Protein AF-A0A378ZYL9-F1 (afdb_monomer_lite)

pLDDT: mean 80.91, std 17.64, range [39.38, 96.0]

Structure (mmCIF, N/CA/C/O backbone):
data_AF-A0A378ZYL9-F1
#
_entry.id   AF-A0A378ZYL9-F1
#
loop_
_atom_site.group_PDB
_atom_site.id
_atom_site.type_symbol
_atom_site.label_atom_id
_atom_site.label_alt_id
_atom_site.label_comp_id
_atom_site.label_asym_id
_atom_site.label_entity_id
_atom_site.label_seq_id
_atom_site.pdbx_PDB_ins_code
_atom_site.Cartn_x
_atom_site.Cartn_y
_atom_site.Cartn_z
_atom_site.occupancy
_atom_site.B_iso_or_equiv
_atom_site.auth_seq_id
_atom_site.auth_comp_id
_atom_site.auth_asym_id
_atom_site.auth_atom_id
_atom_site.pdbx_PDB_model_num
ATOM 1 N N . MET A 1 1 ? -20.750 3.878 14.281 1.00 44.91 1 MET A N 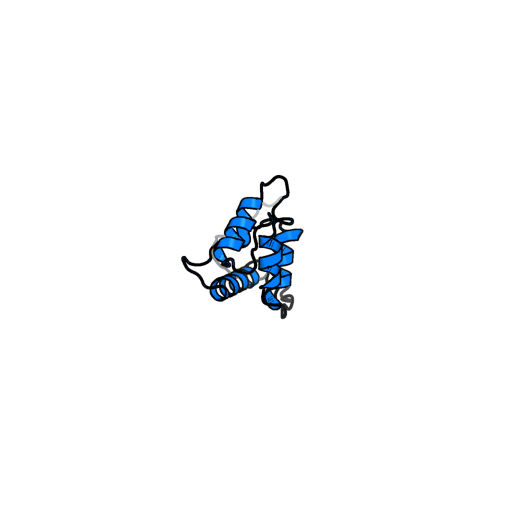1
ATOM 2 C CA . MET A 1 1 ? -20.962 3.970 12.819 1.00 44.91 1 MET A CA 1
ATOM 3 C C . MET A 1 1 ? -19.666 3.593 12.121 1.00 44.91 1 MET A C 1
ATOM 5 O O . MET A 1 1 ? -18.648 4.212 12.410 1.00 44.91 1 MET A O 1
ATOM 9 N N . ALA A 1 2 ? -19.669 2.556 11.280 1.00 60.56 2 ALA A N 1
ATOM 10 C CA . ALA A 1 2 ? -18.524 2.276 10.415 1.00 60.56 2 ALA A CA 1
ATOM 11 C C . ALA A 1 2 ? -18.411 3.413 9.389 1.00 60.56 2 ALA A C 1
ATOM 13 O O . ALA A 1 2 ? -19.423 3.823 8.823 1.00 60.56 2 ALA A O 1
ATOM 14 N N . LYS A 1 3 ? -17.213 3.972 9.195 1.00 71.31 3 LYS A N 1
ATOM 15 C CA . LYS A 1 3 ? -16.986 4.946 8.120 1.00 71.31 3 LYS A CA 1
ATOM 16 C C . LYS A 1 3 ? -17.202 4.243 6.786 1.00 71.31 3 LYS A C 1
ATOM 18 O O . LYS A 1 3 ? -16.573 3.217 6.539 1.00 71.31 3 LYS A O 1
ATOM 23 N N . ASP A 1 4 ? -18.062 4.805 5.945 1.00 81.56 4 ASP A N 1
ATOM 24 C CA . ASP A 1 4 ? -18.169 4.369 4.560 1.00 81.56 4 ASP A CA 1
ATOM 25 C C . ASP A 1 4 ? -16.926 4.838 3.795 1.00 81.56 4 ASP A C 1
ATOM 27 O O . ASP A 1 4 ? -16.650 6.036 3.692 1.00 81.56 4 ASP A O 1
ATOM 31 N N . TYR A 1 5 ? -16.140 3.879 3.312 1.00 86.62 5 TYR A N 1
ATOM 32 C CA . TYR A 1 5 ? -14.912 4.141 2.562 1.00 86.62 5 TYR A CA 1
ATOM 33 C C . TYR A 1 5 ? -15.113 4.038 1.047 1.00 86.62 5 TYR A C 1
ATOM 35 O O . TYR A 1 5 ? -14.196 4.376 0.300 1.00 86.62 5 TYR A O 1
ATOM 43 N N . SER A 1 6 ? -16.310 3.663 0.582 1.00 85.88 6 SER A N 1
ATOM 44 C CA . SER A 1 6 ? -16.604 3.421 -0.837 1.00 85.88 6 SER A CA 1
ATOM 45 C C . SER A 1 6 ? -16.353 4.643 -1.730 1.00 85.88 6 SER A C 1
ATOM 47 O O . SER A 1 6 ? -16.021 4.500 -2.904 1.00 85.88 6 SER A O 1
ATOM 49 N N . ARG A 1 7 ? -16.443 5.853 -1.158 1.00 87.06 7 ARG A N 1
ATOM 50 C CA . ARG A 1 7 ? -16.211 7.139 -1.840 1.00 87.06 7 ARG A CA 1
ATOM 51 C C . ARG A 1 7 ? -14.919 7.846 -1.423 1.00 87.06 7 ARG A C 1
ATOM 53 O O . ARG A 1 7 ? -14.658 8.958 -1.877 1.00 87.06 7 ARG A O 1
ATOM 60 N N . ALA A 1 8 ? -14.118 7.247 -0.540 1.00 90.94 8 ALA A N 1
ATOM 61 C CA . ALA A 1 8 ? -12.863 7.848 -0.095 1.00 90.94 8 ALA A CA 1
ATOM 62 C C . ALA A 1 8 ? -11.831 7.863 -1.232 1.00 90.94 8 ALA A C 1
ATOM 64 O O . ALA A 1 8 ? -11.776 6.927 -2.026 1.00 90.94 8 ALA A O 1
ATOM 65 N N . SER A 1 9 ? -10.992 8.898 -1.301 1.00 91.56 9 SER A N 1
ATOM 66 C CA . SER A 1 9 ? -9.872 8.935 -2.248 1.00 91.56 9 SER A CA 1
ATOM 67 C C . SER A 1 9 ? -8.780 7.932 -1.861 1.00 91.56 9 SER A C 1
ATOM 69 O O . SER A 1 9 ? -8.591 7.648 -0.675 1.00 91.56 9 SER A O 1
ATOM 71 N N . MET A 1 10 ? -8.000 7.448 -2.835 1.00 93.31 10 MET A N 1
ATOM 72 C CA . MET A 1 10 ? -6.877 6.535 -2.568 1.00 93.31 10 MET A CA 1
ATOM 73 C C . MET A 1 10 ? -5.874 7.125 -1.567 1.00 93.31 10 MET A C 1
ATOM 75 O O . MET A 1 10 ? -5.469 6.456 -0.619 1.00 93.31 10 MET A O 1
ATOM 79 N N . SER A 1 11 ? -5.568 8.422 -1.684 1.00 91.62 11 SER A N 1
ATOM 80 C CA . SER A 1 11 ? -4.740 9.145 -0.708 1.00 91.62 11 SER A CA 1
ATOM 81 C C . SER A 1 11 ? -5.274 9.029 0.726 1.00 91.62 11 SER A C 1
ATOM 83 O O . SER A 1 11 ? -4.516 8.752 1.661 1.00 91.62 11 SER A O 1
ATOM 85 N N . ARG A 1 12 ? -6.595 9.178 0.914 1.00 91.94 12 ARG A N 1
ATOM 86 C CA . ARG A 1 12 ? -7.230 9.024 2.227 1.00 91.94 12 ARG A CA 1
ATOM 87 C C . ARG A 1 12 ? -7.153 7.583 2.722 1.00 91.94 12 ARG A C 1
ATOM 89 O O . ARG A 1 12 ? -6.857 7.372 3.897 1.00 91.94 12 ARG A O 1
ATOM 96 N N . LEU A 1 13 ? -7.399 6.615 1.842 1.00 94.06 13 LEU A N 1
ATOM 97 C CA . LEU A 1 13 ? -7.342 5.194 2.172 1.00 94.06 13 LEU A CA 1
ATOM 98 C C . LEU A 1 13 ? -5.944 4.772 2.637 1.00 94.06 13 LEU A C 1
ATOM 100 O O . LEU A 1 13 ? -5.813 4.151 3.693 1.00 94.06 13 LEU A O 1
ATOM 104 N N . VAL A 1 14 ? -4.903 5.166 1.899 1.00 93.06 14 VAL A N 1
ATOM 105 C CA . VAL A 1 14 ? -3.495 4.896 2.231 1.00 93.06 14 VAL A CA 1
ATOM 106 C C . VAL A 1 14 ? -3.103 5.573 3.542 1.00 93.06 14 VAL A C 1
ATOM 108 O O . VAL A 1 14 ? -2.454 4.959 4.393 1.00 93.06 14 VAL A O 1
ATOM 111 N N . LYS A 1 15 ? -3.529 6.825 3.756 1.00 92.25 15 LYS A N 1
ATOM 112 C CA . LYS A 1 15 ? -3.292 7.527 5.023 1.00 92.25 15 LYS A CA 1
ATOM 113 C C . LYS A 1 15 ? -3.902 6.761 6.195 1.00 92.25 15 LYS A C 1
ATOM 115 O O . LYS A 1 15 ? -3.184 6.451 7.137 1.00 92.25 15 LYS A O 1
ATOM 120 N N . ASP A 1 16 ? -5.182 6.407 6.113 1.00 92.94 16 ASP A N 1
ATOM 121 C CA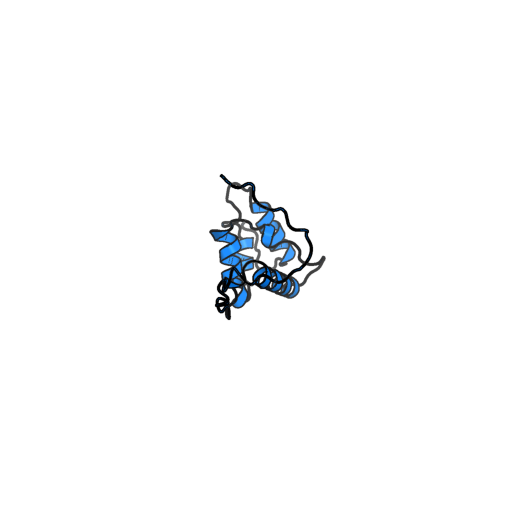 . ASP A 1 16 ? -5.873 5.707 7.197 1.00 92.94 16 ASP A CA 1
ATOM 122 C C . ASP A 1 16 ? -5.308 4.286 7.417 1.00 92.94 16 ASP A C 1
ATOM 124 O O . ASP A 1 16 ? -5.096 3.892 8.561 1.00 92.94 16 ASP A O 1
ATOM 128 N N . CYS A 1 17 ? -4.962 3.560 6.344 1.00 93.19 17 CYS A N 1
ATOM 129 C CA . CYS A 1 17 ? -4.316 2.240 6.417 1.00 93.19 17 CYS A CA 1
ATOM 130 C C . CYS A 1 17 ? -2.964 2.326 7.148 1.00 93.19 17 CYS A C 1
ATOM 132 O O . CYS A 1 17 ? -2.723 1.612 8.120 1.00 93.19 17 CYS A O 1
ATOM 134 N N . THR A 1 18 ? -2.101 3.267 6.749 1.00 93.44 18 THR A N 1
ATOM 135 C CA . THR A 1 18 ? -0.778 3.432 7.375 1.00 93.44 18 THR A CA 1
ATOM 136 C C . THR A 1 18 ? -0.857 3.955 8.805 1.00 93.44 18 THR A C 1
ATOM 138 O O . THR A 1 18 ? -0.064 3.545 9.649 1.00 93.44 18 THR A O 1
ATOM 141 N N . SER A 1 19 ? -1.814 4.833 9.113 1.00 92.00 19 SER A N 1
ATOM 142 C CA . SER A 1 19 ? -2.055 5.306 10.479 1.00 92.00 19 SER A CA 1
ATOM 143 C C . SER A 1 19 ? -2.581 4.199 11.396 1.00 92.00 19 SER A C 1
ATOM 145 O O . SER A 1 19 ? -2.291 4.217 12.590 1.00 92.00 19 SER A O 1
ATOM 147 N N . ALA A 1 20 ? -3.299 3.213 10.854 1.00 92.00 20 ALA A N 1
ATOM 148 C CA . ALA A 1 20 ? -3.785 2.064 11.611 1.00 92.00 20 ALA A CA 1
ATOM 149 C C . ALA A 1 20 ? -2.692 1.031 11.947 1.00 92.00 20 ALA A C 1
ATOM 151 O O . ALA A 1 20 ? -2.971 0.109 12.717 1.00 92.00 20 ALA A O 1
ATOM 152 N N . ARG A 1 21 ? -1.455 1.198 11.442 1.00 89.06 21 ARG A N 1
ATOM 153 C CA . ARG A 1 21 ? -0.323 0.275 11.658 1.00 89.06 21 ARG A CA 1
ATOM 154 C C . ARG A 1 21 ? -0.102 -0.069 13.130 1.00 89.06 21 ARG A C 1
ATOM 156 O O . ARG A 1 21 ? 0.014 -1.238 13.465 1.00 89.06 21 ARG A O 1
ATOM 163 N N . ASN A 1 22 ? -0.104 0.950 13.987 1.00 86.38 22 ASN A N 1
ATOM 164 C CA . ASN A 1 22 ? 0.116 0.812 15.431 1.00 86.38 22 ASN A CA 1
ATOM 165 C C . ASN A 1 22 ? -1.198 0.839 16.232 1.00 86.38 22 ASN A C 1
ATOM 167 O O . ASN A 1 22 ? -1.187 1.043 17.444 1.00 86.38 22 ASN A O 1
ATOM 171 N N . SER A 1 23 ? -2.348 0.716 15.564 1.00 86.69 23 SER A N 1
ATOM 172 C CA . SER A 1 23 ? -3.636 0.705 16.256 1.00 86.69 23 SER A CA 1
ATOM 173 C C . SER A 1 23 ? -3.873 -0.641 16.943 1.00 86.69 23 SER A C 1
ATOM 175 O O . SER A 1 23 ? -3.378 -1.671 16.496 1.00 86.69 23 SER A O 1
ATOM 177 N N . ARG A 1 24 ? -4.701 -0.653 17.995 1.00 83.88 24 ARG A N 1
ATOM 178 C CA . ARG A 1 24 ? -5.038 -1.872 18.756 1.00 83.88 24 ARG A CA 1
ATOM 179 C C . ARG A 1 24 ? -5.636 -2.998 17.898 1.00 83.88 24 ARG A C 1
ATOM 181 O O . ARG A 1 24 ? -5.507 -4.156 18.265 1.00 83.88 24 ARG A O 1
ATOM 188 N N . ARG A 1 25 ? -6.302 -2.655 16.791 1.00 83.75 25 ARG A N 1
ATOM 189 C CA . ARG A 1 25 ? -6.904 -3.611 15.841 1.00 83.75 25 ARG A CA 1
ATOM 190 C C . ARG A 1 25 ? -5.998 -3.920 14.642 1.00 83.75 25 ARG A C 1
ATOM 192 O O . ARG A 1 25 ? -6.321 -4.776 13.831 1.00 83.75 25 ARG A O 1
ATOM 199 N N . GLY A 1 26 ? -4.876 -3.212 14.519 1.00 89.19 26 GLY A N 1
ATOM 200 C CA . GLY A 1 26 ? -3.987 -3.291 13.368 1.00 89.19 26 GLY A CA 1
ATOM 201 C C . GLY A 1 26 ? -4.579 -2.687 12.091 1.00 89.19 26 GLY A C 1
ATOM 202 O O . GLY A 1 26 ? -5.737 -2.274 12.018 1.00 89.19 26 GLY A O 1
ATOM 203 N N . TYR A 1 27 ? -3.745 -2.620 11.058 1.00 90.75 27 TYR A N 1
ATOM 204 C CA . TYR A 1 27 ? -4.131 -2.107 9.745 1.00 90.75 27 TYR A CA 1
ATOM 205 C C . TYR A 1 27 ? -4.871 -3.155 8.904 1.00 90.75 27 TYR A C 1
ATOM 207 O O . TYR A 1 27 ? -5.684 -2.774 8.070 1.00 90.75 27 TYR A O 1
ATOM 215 N N . LEU A 1 28 ? -4.663 -4.456 9.138 1.00 92.44 28 LEU A N 1
ATOM 216 C CA . LEU A 1 28 ? -5.344 -5.526 8.395 1.00 92.44 28 LEU A CA 1
ATOM 217 C C . LEU A 1 28 ? -6.863 -5.530 8.619 1.00 92.44 28 LEU A C 1
ATOM 219 O O . LEU A 1 28 ? -7.619 -5.732 7.674 1.00 92.44 28 LEU A O 1
ATOM 223 N N . GLU A 1 29 ? -7.322 -5.235 9.838 1.00 90.94 29 GLU A N 1
ATOM 224 C CA . GLU A 1 29 ? -8.754 -5.098 10.144 1.00 90.94 29 GLU A CA 1
ATOM 225 C C . GLU A 1 29 ? -9.335 -3.733 9.747 1.00 90.94 29 GLU A C 1
ATOM 227 O O . GLU A 1 29 ? -10.537 -3.489 9.899 1.00 90.94 29 GLU A O 1
ATOM 232 N N . HIS A 1 30 ? -8.499 -2.799 9.286 1.00 92.62 30 HIS A N 1
ATOM 233 C CA . HIS A 1 30 ? -8.960 -1.455 8.988 1.00 92.62 30 HIS A CA 1
ATOM 234 C C . HIS A 1 30 ? -9.759 -1.445 7.669 1.00 92.62 30 HIS A C 1
ATOM 236 O O . HIS A 1 30 ? -9.254 -1.922 6.650 1.00 92.62 30 HIS A O 1
ATOM 242 N N . PRO A 1 31 ? -10.969 -0.846 7.618 1.00 93.38 31 PRO A N 1
ATOM 243 C CA . PRO A 1 31 ? -11.804 -0.851 6.410 1.00 93.38 31 PRO A CA 1
ATOM 244 C C . PRO A 1 31 ? -11.128 -0.260 5.167 1.00 93.38 31 PRO A C 1
ATOM 246 O O . PRO A 1 31 ? -11.436 -0.655 4.046 1.00 93.38 31 PRO A O 1
ATOM 249 N N . SER A 1 32 ? -10.179 0.664 5.351 1.00 93.75 32 SER A N 1
ATOM 250 C CA . SER A 1 32 ? -9.419 1.215 4.226 1.00 93.75 32 SER A CA 1
ATOM 251 C C . SER A 1 32 ? -8.531 0.179 3.537 1.00 93.75 32 SER A C 1
ATOM 253 O O . SER A 1 32 ? -8.337 0.283 2.335 1.00 93.75 32 SER A O 1
ATOM 255 N N . THR A 1 33 ? -8.025 -0.826 4.254 1.00 94.06 33 THR A N 1
ATOM 256 C CA . THR A 1 33 ? -7.201 -1.906 3.689 1.00 94.06 33 THR A CA 1
ATOM 257 C C . THR A 1 33 ? -8.034 -2.771 2.746 1.00 94.06 33 THR A C 1
ATOM 259 O O . THR A 1 33 ? -7.661 -2.972 1.591 1.00 94.06 33 THR A O 1
ATOM 262 N N . ALA A 1 34 ? -9.223 -3.189 3.191 1.00 93.88 34 ALA A N 1
ATOM 263 C CA . ALA A 1 34 ? -10.166 -3.926 2.352 1.00 93.88 34 ALA A CA 1
ATOM 264 C C . ALA A 1 34 ? -10.598 -3.111 1.120 1.00 93.88 34 ALA A C 1
ATOM 266 O O . ALA A 1 34 ? -10.677 -3.641 0.012 1.00 93.88 34 ALA A O 1
ATOM 267 N N . GLU A 1 35 ? -10.828 -1.809 1.297 1.00 96.00 35 GLU A N 1
ATOM 268 C CA . GLU A 1 35 ? -11.243 -0.939 0.200 1.00 96.00 35 GLU A CA 1
ATOM 269 C C . GLU A 1 35 ? -10.123 -0.690 -0.822 1.00 96.00 35 GLU A C 1
ATOM 271 O O . GLU A 1 35 ? -10.400 -0.686 -2.021 1.00 96.00 35 GLU A O 1
ATOM 276 N N . ILE A 1 36 ? -8.860 -0.553 -0.393 1.00 95.00 36 ILE A N 1
ATOM 277 C CA . ILE A 1 36 ? -7.719 -0.503 -1.324 1.00 95.00 36 ILE A CA 1
ATOM 278 C C . ILE A 1 36 ? -7.686 -1.792 -2.142 1.00 95.00 36 ILE A C 1
ATOM 280 O O . ILE A 1 36 ? -7.671 -1.729 -3.369 1.00 95.00 36 ILE A O 1
ATOM 284 N N . PHE A 1 37 ? -7.753 -2.956 -1.484 1.00 95.06 37 PHE A N 1
ATOM 285 C CA . PHE A 1 37 ? -7.720 -4.247 -2.171 1.00 95.06 37 PHE A CA 1
ATOM 286 C C . PHE A 1 37 ? -8.842 -4.403 -3.205 1.00 95.06 37 PHE A C 1
ATOM 288 O O . PHE A 1 37 ? -8.606 -4.892 -4.311 1.00 95.06 37 PHE A O 1
ATOM 295 N N . ARG A 1 38 ? -10.055 -3.938 -2.884 1.00 95.12 38 ARG A N 1
ATOM 296 C CA . ARG A 1 38 ? -11.205 -3.972 -3.798 1.00 95.12 38 ARG A CA 1
ATOM 297 C C . ARG A 1 38 ? -10.958 -3.178 -5.083 1.00 95.12 38 ARG A C 1
A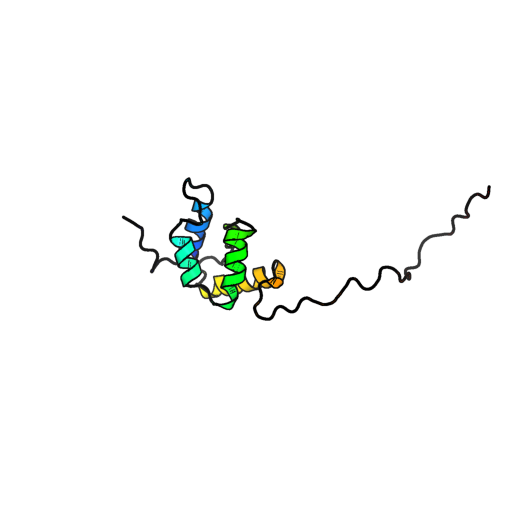TOM 299 O O . ARG A 1 38 ? -11.413 -3.600 -6.145 1.00 95.12 38 ARG A O 1
ATOM 306 N N . ARG A 1 39 ? -10.266 -2.039 -4.986 1.00 94.88 39 ARG A N 1
ATOM 307 C CA . ARG A 1 39 ? -9.991 -1.133 -6.115 1.00 94.88 39 ARG A CA 1
ATOM 308 C C . ARG A 1 39 ? -8.719 -1.468 -6.883 1.00 94.88 39 ARG A C 1
ATOM 310 O O . ARG A 1 39 ? -8.519 -0.926 -7.963 1.00 94.88 39 ARG A O 1
ATOM 317 N N . LEU A 1 40 ? -7.866 -2.337 -6.342 1.00 94.88 40 LEU A N 1
ATOM 318 C CA . LEU A 1 40 ? -6.617 -2.702 -6.994 1.00 94.88 40 LEU A CA 1
ATOM 319 C C . LEU A 1 40 ? -6.859 -3.372 -8.354 1.00 94.88 40 LEU A C 1
ATOM 321 O O . LEU A 1 40 ? -7.624 -4.346 -8.435 1.00 94.88 40 LEU A O 1
ATOM 325 N N . PRO A 1 41 ? -6.110 -2.947 -9.386 1.00 94.88 41 PRO A N 1
ATOM 326 C C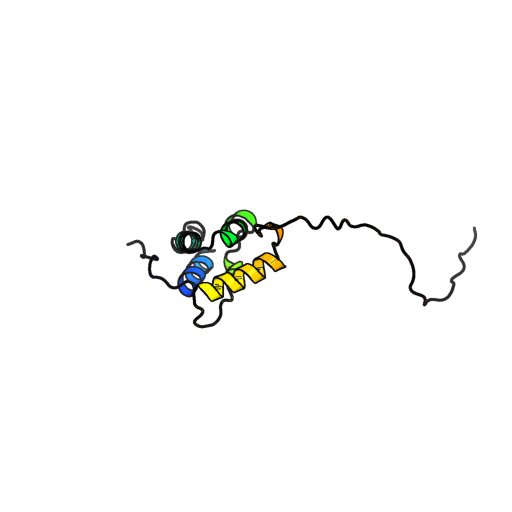A . PRO A 1 41 ? -5.884 -3.746 -10.577 1.00 94.88 41 PRO A CA 1
ATOM 327 C C . PRO A 1 41 ? -5.406 -5.157 -10.212 1.00 94.88 41 PRO A C 1
ATOM 329 O O . PRO A 1 41 ? -4.656 -5.346 -9.250 1.00 94.88 41 PRO A O 1
ATOM 332 N N . ILE A 1 42 ? -5.836 -6.158 -10.985 1.00 93.50 42 ILE A N 1
ATOM 333 C CA . ILE A 1 42 ? -5.531 -7.574 -10.717 1.00 93.50 42 ILE A CA 1
ATOM 334 C C . ILE A 1 42 ? -4.015 -7.810 -10.633 1.00 93.50 42 ILE A C 1
ATOM 336 O O . ILE A 1 42 ? -3.567 -8.543 -9.753 1.00 93.50 42 ILE A O 1
ATOM 340 N N . ASP A 1 43 ? -3.225 -7.138 -11.476 1.00 93.50 43 ASP A N 1
ATOM 341 C CA . ASP A 1 43 ? -1.766 -7.275 -11.539 1.00 93.50 43 ASP A CA 1
ATOM 342 C C . ASP A 1 43 ? -1.029 -6.783 -10.283 1.00 93.50 43 ASP A C 1
ATOM 344 O O . ASP A 1 43 ? 0.124 -7.153 -10.062 1.00 93.50 43 ASP A O 1
ATOM 348 N N . LEU A 1 44 ? -1.674 -5.967 -9.444 1.00 95.94 44 LEU A N 1
ATOM 349 C CA . LEU A 1 44 ? -1.093 -5.451 -8.201 1.00 95.94 44 LEU A CA 1
ATOM 350 C C . LEU A 1 44 ? -1.550 -6.208 -6.953 1.00 95.94 44 LEU A C 1
ATOM 352 O O . LEU A 1 44 ? -1.005 -5.980 -5.873 1.00 95.94 44 LEU A O 1
ATOM 356 N N . ARG A 1 45 ? -2.527 -7.115 -7.065 1.00 95.12 45 ARG A N 1
ATOM 357 C CA . ARG A 1 45 ? -3.084 -7.815 -5.897 1.00 95.12 45 ARG A CA 1
ATOM 358 C C . ARG A 1 45 ? -2.058 -8.689 -5.190 1.00 95.12 45 ARG A C 1
ATOM 360 O O . ARG A 1 45 ? -2.031 -8.694 -3.963 1.00 95.12 45 ARG A O 1
ATOM 367 N N . LEU A 1 46 ? -1.214 -9.391 -5.947 1.00 94.25 46 LEU A N 1
ATOM 368 C CA . LEU A 1 46 ? -0.178 -10.253 -5.377 1.00 94.25 46 LEU A CA 1
ATOM 369 C C . LEU A 1 46 ? 0.877 -9.430 -4.630 1.00 94.25 46 LEU A C 1
ATOM 371 O O . LEU A 1 46 ? 1.197 -9.728 -3.483 1.00 94.25 46 LEU A O 1
ATOM 375 N N . TRP A 1 47 ? 1.339 -8.337 -5.244 1.00 95.12 47 TRP A N 1
ATOM 376 C CA . TRP A 1 47 ? 2.244 -7.389 -4.596 1.00 95.12 47 TRP A CA 1
ATOM 377 C C . TRP A 1 47 ? 1.641 -6.818 -3.310 1.00 95.12 47 TRP A C 1
ATOM 379 O O . TRP A 1 47 ? 2.278 -6.826 -2.262 1.00 95.12 47 TRP A O 1
ATOM 389 N N . TYR A 1 48 ? 0.384 -6.379 -3.361 1.00 95.38 48 TYR A N 1
ATOM 390 C CA . TYR A 1 48 ? -0.304 -5.839 -2.195 1.00 95.38 48 TYR A CA 1
ATOM 391 C C . TYR A 1 48 ? -0.441 -6.866 -1.067 1.00 95.38 48 TYR A C 1
ATOM 393 O O . TYR A 1 48 ? -0.181 -6.538 0.089 1.00 95.38 48 TYR A O 1
ATOM 401 N N . ALA A 1 49 ? -0.805 -8.112 -1.387 1.00 94.06 49 ALA A N 1
ATOM 402 C CA . ALA A 1 49 ? -0.869 -9.191 -0.407 1.00 94.06 49 ALA A CA 1
ATOM 403 C C . ALA A 1 49 ? 0.500 -9.427 0.251 1.00 94.06 49 ALA A C 1
ATOM 405 O O . ALA A 1 49 ? 0.575 -9.512 1.475 1.00 94.06 49 ALA A O 1
ATOM 406 N N . LYS A 1 50 ? 1.585 -9.421 -0.532 1.00 94.19 50 LYS A N 1
ATOM 407 C CA . LYS A 1 50 ? 2.948 -9.519 -0.003 1.00 94.19 50 LYS A CA 1
ATOM 408 C C . LYS A 1 50 ? 3.272 -8.389 0.978 1.00 94.19 50 LYS A C 1
ATOM 410 O O . LYS A 1 50 ? 3.739 -8.653 2.084 1.00 94.19 50 LYS A O 1
ATOM 415 N N . ILE A 1 51 ? 2.966 -7.137 0.625 1.00 94.25 51 ILE A N 1
ATOM 416 C CA . ILE A 1 51 ? 3.160 -5.990 1.530 1.00 94.25 51 ILE A CA 1
ATOM 417 C C . ILE A 1 51 ? 2.375 -6.170 2.839 1.00 94.25 51 ILE A C 1
ATOM 419 O O . ILE A 1 51 ? 2.907 -5.912 3.919 1.00 94.25 51 ILE A O 1
ATOM 423 N N . MET A 1 52 ? 1.111 -6.587 2.743 1.00 93.56 52 MET A N 1
ATOM 424 C CA . MET A 1 52 ? 0.190 -6.633 3.881 1.00 93.56 52 MET A CA 1
ATOM 425 C C . MET A 1 52 ? 0.406 -7.830 4.808 1.00 93.56 52 MET A C 1
ATOM 427 O O . MET A 1 52 ? 0.239 -7.679 6.011 1.00 93.56 52 MET A O 1
ATOM 431 N N . TYR A 1 53 ? 0.750 -9.004 4.279 1.00 91.94 53 TYR A N 1
ATOM 432 C CA . TYR A 1 53 ? 0.788 -10.245 5.062 1.00 91.94 53 TYR A CA 1
ATOM 433 C C . TYR A 1 53 ? 2.202 -10.784 5.283 1.00 91.94 53 TYR A C 1
ATOM 435 O O . TYR A 1 53 ? 2.474 -11.320 6.352 1.00 91.94 53 TYR A O 1
ATOM 443 N N . GLU A 1 54 ? 3.108 -10.636 4.313 1.00 91.81 54 GLU A N 1
ATOM 444 C CA . GLU A 1 54 ? 4.477 -11.157 4.437 1.00 91.81 54 GLU A CA 1
ATOM 445 C C . GLU A 1 54 ? 5.414 -10.110 5.043 1.00 91.81 54 GLU A C 1
ATOM 447 O O . GLU A 1 54 ? 6.014 -10.335 6.089 1.00 91.81 54 GLU A O 1
ATOM 452 N N . ILE A 1 55 ? 5.511 -8.934 4.416 1.00 91.69 55 ILE A N 1
ATOM 453 C CA . ILE A 1 55 ? 6.392 -7.845 4.878 1.00 91.69 55 ILE A CA 1
ATOM 454 C C . ILE A 1 55 ? 5.798 -7.151 6.104 1.00 91.69 55 ILE A C 1
ATOM 456 O O . ILE A 1 55 ? 6.517 -6.658 6.972 1.00 91.69 55 ILE A O 1
ATOM 460 N N . SER A 1 56 ? 4.469 -7.127 6.180 1.00 89.94 56 SER A N 1
ATOM 461 C CA . SER A 1 56 ? 3.709 -6.494 7.248 1.00 89.94 56 SER A CA 1
ATOM 462 C C . SER A 1 56 ? 4.000 -4.994 7.433 1.00 89.94 56 SER A C 1
ATOM 464 O O . SER A 1 56 ? 3.941 -4.470 8.552 1.00 89.94 56 SER A O 1
ATOM 466 N N . ASP A 1 57 ? 4.298 -4.282 6.340 1.00 89.88 57 ASP A N 1
ATOM 467 C CA . ASP A 1 57 ? 4.585 -2.846 6.374 1.00 89.88 57 ASP A CA 1
ATOM 468 C C . ASP A 1 57 ? 3.695 -2.036 5.415 1.00 89.88 57 ASP A C 1
ATOM 470 O O . ASP A 1 57 ? 4.051 -1.811 4.253 1.00 89.88 57 ASP A O 1
ATOM 474 N N . PRO A 1 58 ? 2.554 -1.501 5.892 1.00 91.12 58 PRO A N 1
ATOM 475 C CA . PRO A 1 58 ? 1.680 -0.687 5.055 1.00 91.12 58 PRO A CA 1
ATOM 476 C C . PRO A 1 58 ? 2.342 0.627 4.605 1.00 91.12 58 PRO A C 1
ATOM 478 O O . PRO A 1 58 ? 1.831 1.273 3.687 1.00 91.12 58 PRO A O 1
ATOM 481 N N . LEU A 1 59 ? 3.472 1.051 5.201 1.00 91.81 59 LEU A N 1
ATOM 482 C CA . LEU A 1 59 ? 4.192 2.255 4.767 1.00 91.81 59 LEU A CA 1
ATOM 483 C C . LEU A 1 59 ? 4.718 2.143 3.333 1.00 91.81 59 LEU A C 1
ATOM 485 O O . LEU A 1 59 ? 4.844 3.176 2.668 1.00 91.81 59 LEU A O 1
ATOM 489 N N . ALA A 1 60 ? 4.919 0.927 2.817 1.00 90.50 60 ALA A N 1
ATOM 490 C CA . ALA A 1 60 ? 5.286 0.696 1.422 1.00 90.50 60 ALA A CA 1
ATOM 491 C C . ALA A 1 60 ? 4.260 1.279 0.426 1.00 90.50 60 ALA A C 1
ATOM 493 O O . ALA A 1 60 ? 4.624 1.632 -0.700 1.00 90.50 60 ALA A O 1
ATOM 494 N N . LEU A 1 61 ? 3.003 1.482 0.845 1.00 90.00 61 LEU A N 1
ATOM 495 C CA . LEU A 1 61 ? 1.962 2.106 0.024 1.00 90.00 61 LEU A CA 1
ATOM 496 C C . LEU A 1 61 ? 2.108 3.629 -0.138 1.00 90.00 61 LEU A C 1
ATOM 498 O O . LEU A 1 61 ? 1.477 4.207 -1.024 1.00 90.00 61 LEU A O 1
ATOM 502 N N . ARG A 1 62 ? 2.899 4.309 0.706 1.00 88.69 62 ARG A N 1
ATOM 503 C CA . ARG A 1 62 ? 3.030 5.780 0.681 1.00 88.69 62 ARG A CA 1
ATOM 504 C C . ARG A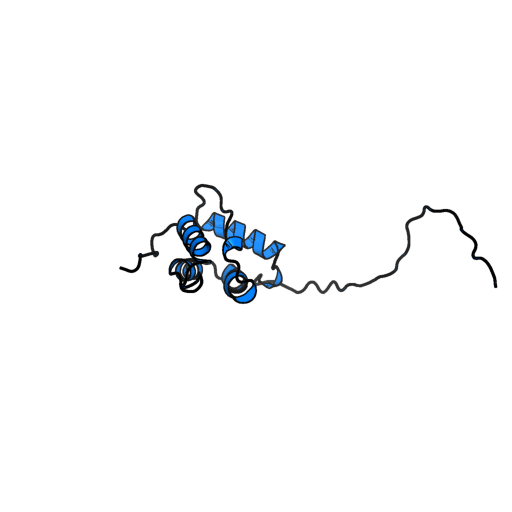 1 62 ? 3.771 6.288 -0.555 1.00 88.69 62 ARG A C 1
ATOM 506 O O . ARG A 1 62 ? 4.518 5.553 -1.188 1.00 88.69 62 ARG A O 1
ATOM 513 N N . GLY A 1 63 ? 3.644 7.585 -0.830 1.00 76.19 63 GLY A N 1
ATOM 514 C CA . GLY A 1 63 ? 4.486 8.287 -1.807 1.00 76.19 63 GLY A CA 1
ATOM 515 C C . GLY A 1 63 ? 3.799 8.659 -3.118 1.00 76.19 63 GLY A C 1
ATOM 516 O O . GLY A 1 63 ? 4.493 9.045 -4.050 1.00 76.19 63 GLY A O 1
ATOM 517 N N . GLY A 1 64 ? 2.468 8.561 -3.198 1.00 71.81 64 GLY A N 1
ATOM 518 C CA . GLY A 1 64 ? 1.727 9.136 -4.320 1.00 71.81 64 GLY A CA 1
ATOM 519 C C . GLY A 1 64 ? 1.888 10.667 -4.379 1.00 71.81 64 GLY A C 1
ATOM 520 O O . GLY A 1 64 ? 2.047 11.291 -3.322 1.00 71.81 64 GLY A O 1
ATOM 521 N N . PRO A 1 65 ? 1.841 11.281 -5.576 1.00 68.94 65 PRO A N 1
ATOM 522 C CA . PRO A 1 65 ? 1.868 12.733 -5.735 1.00 68.94 65 PRO A CA 1
ATOM 523 C C . PRO A 1 65 ? 0.792 13.457 -4.904 1.00 68.94 65 PRO A C 1
ATOM 525 O O . PRO A 1 65 ? -0.263 12.905 -4.574 1.00 68.94 65 PRO A O 1
ATOM 528 N N . ILE A 1 66 ? 1.031 14.734 -4.590 1.00 63.22 66 ILE A N 1
ATOM 529 C CA . ILE A 1 66 ? 0.009 15.603 -3.989 1.00 63.22 66 ILE A CA 1
ATOM 530 C C . ILE A 1 66 ? -1.132 15.743 -5.010 1.00 63.22 66 ILE A C 1
ATOM 532 O O . ILE A 1 66 ? -0.889 16.144 -6.142 1.00 63.22 66 ILE A O 1
ATOM 536 N N . ASN A 1 67 ? -2.363 15.402 -4.613 1.00 69.38 67 ASN A N 1
ATOM 537 C CA . ASN A 1 67 ? -3.552 15.314 -5.483 1.00 6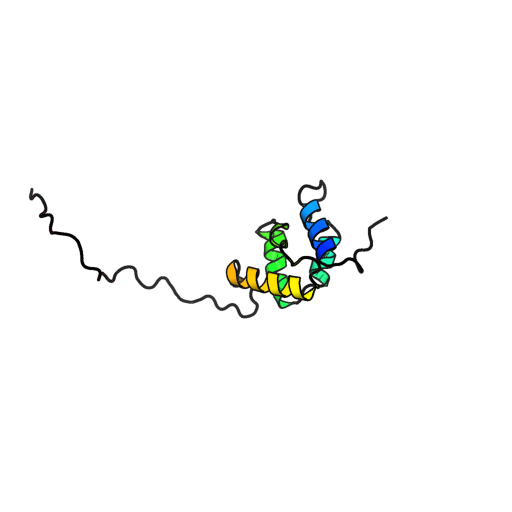9.38 67 ASN A CA 1
ATOM 538 C C . ASN A 1 67 ? -3.538 14.184 -6.529 1.00 69.38 67 ASN A C 1
ATOM 540 O O . ASN A 1 67 ? -4.287 14.247 -7.501 1.00 69.38 67 ASN A O 1
ATOM 544 N N . ALA A 1 68 ? -2.741 13.138 -6.307 1.00 77.44 68 ALA A N 1
ATOM 545 C CA . ALA A 1 68 ? -2.737 11.946 -7.146 1.00 77.44 68 ALA A CA 1
ATOM 546 C C . ALA A 1 68 ? -4.136 11.330 -7.315 1.00 77.44 68 ALA A C 1
ATOM 548 O O . ALA A 1 68 ? -4.863 11.098 -6.337 1.00 77.44 68 ALA A O 1
ATOM 549 N N . ARG A 1 69 ? -4.474 11.033 -8.571 1.00 87.00 69 ARG A N 1
ATOM 550 C CA . ARG A 1 69 ? -5.580 10.157 -8.959 1.00 87.00 69 ARG A CA 1
ATOM 551 C C . ARG A 1 69 ? -5.266 8.721 -8.557 1.00 87.00 69 ARG A C 1
ATOM 553 O O . ARG A 1 69 ? -4.133 8.393 -8.223 1.00 87.00 69 ARG A O 1
ATOM 560 N N . GLU A 1 70 ? -6.276 7.854 -8.571 1.00 90.25 70 GLU A N 1
ATOM 561 C CA . GLU A 1 70 ? -6.078 6.438 -8.223 1.00 90.25 70 GLU A CA 1
ATOM 562 C C . GLU A 1 70 ? -5.050 5.768 -9.146 1.00 90.25 70 GLU A C 1
ATOM 564 O O . GLU A 1 70 ? -4.169 5.067 -8.654 1.00 90.25 70 GLU A O 1
ATOM 569 N N . ASP A 1 71 ? -5.088 6.074 -10.444 1.00 90.62 71 ASP A N 1
ATOM 570 C CA . ASP A 1 71 ? -4.148 5.525 -11.427 1.00 90.62 71 ASP A CA 1
ATOM 571 C C . ASP A 1 71 ? -2.689 5.893 -11.126 1.00 90.62 71 ASP A C 1
ATOM 573 O O . ASP A 1 71 ? -1.816 5.031 -11.218 1.00 90.62 71 ASP A O 1
ATOM 577 N N . ASP A 1 72 ? -2.426 7.112 -10.644 1.00 92.25 72 ASP A N 1
ATOM 578 C CA . ASP A 1 72 ? -1.073 7.546 -10.267 1.00 92.25 72 ASP A CA 1
ATOM 579 C C . ASP A 1 72 ? -0.510 6.700 -9.105 1.00 92.25 72 ASP A C 1
ATOM 581 O O . ASP A 1 72 ? 0.691 6.424 -9.038 1.00 92.25 72 ASP A O 1
ATOM 585 N N . TYR A 1 73 ? -1.369 6.251 -8.175 1.00 93.12 73 TYR A N 1
ATOM 586 C CA . TYR A 1 73 ? -0.956 5.313 -7.123 1.00 93.12 73 TYR A CA 1
ATOM 587 C C . TYR A 1 73 ? -0.618 3.945 -7.708 1.00 93.12 73 TYR A C 1
ATOM 589 O O . TYR A 1 73 ? 0.364 3.332 -7.291 1.00 93.12 73 TYR A O 1
ATOM 597 N N . PHE A 1 74 ? -1.411 3.461 -8.663 1.00 94.44 74 PHE A N 1
ATOM 598 C CA . PHE A 1 74 ? -1.186 2.155 -9.273 1.00 94.44 74 PHE A CA 1
ATOM 599 C C . PHE A 1 74 ? 0.098 2.129 -10.101 1.00 94.44 74 PHE A C 1
ATOM 601 O O . PHE A 1 74 ? 0.866 1.178 -9.983 1.00 94.44 74 PHE A O 1
ATOM 608 N N . GLU A 1 75 ? 0.387 3.176 -10.872 1.00 94.25 75 GLU A N 1
ATOM 609 C CA . GLU A 1 75 ? 1.651 3.298 -11.605 1.00 94.25 75 GLU A CA 1
ATOM 610 C C . GLU A 1 75 ? 2.856 3.330 -10.662 1.00 94.25 75 GLU A C 1
ATOM 612 O O . GLU A 1 75 ? 3.817 2.580 -10.854 1.00 94.25 75 GLU A O 1
ATOM 617 N N . LEU A 1 76 ? 2.778 4.113 -9.581 1.00 93.94 76 LEU A N 1
ATOM 618 C CA . LEU A 1 76 ? 3.818 4.133 -8.555 1.00 93.94 76 LEU A CA 1
ATOM 619 C C . LEU A 1 76 ? 4.022 2.748 -7.924 1.00 93.94 76 LEU A C 1
ATOM 621 O O . LEU A 1 76 ? 5.155 2.325 -7.690 1.00 93.94 76 LEU A O 1
ATOM 625 N N . TRP A 1 77 ? 2.938 2.043 -7.609 1.00 94.69 77 TRP A N 1
ATOM 626 C CA . TRP A 1 77 ? 3.009 0.718 -7.002 1.00 94.69 77 TRP A CA 1
ATOM 627 C C . TRP A 1 77 ? 3.538 -0.338 -7.967 1.00 94.69 77 TRP A C 1
ATOM 629 O O . TRP A 1 77 ? 4.304 -1.189 -7.525 1.00 94.69 77 TRP A O 1
ATOM 639 N N . ARG A 1 78 ? 3.245 -0.250 -9.271 1.00 94.56 78 ARG A N 1
ATOM 640 C CA . ARG A 1 78 ? 3.909 -1.078 -10.292 1.00 94.56 78 ARG A CA 1
ATOM 641 C C . ARG A 1 78 ? 5.409 -0.816 -10.318 1.00 94.56 78 ARG A C 1
ATOM 643 O O . ARG A 1 78 ? 6.179 -1.758 -10.201 1.00 94.56 78 ARG A O 1
ATOM 650 N N . ALA A 1 79 ? 5.833 0.447 -10.347 1.00 92.56 79 ALA A N 1
ATOM 651 C CA . ALA A 1 79 ? 7.257 0.781 -10.329 1.00 92.56 79 ALA A CA 1
ATOM 652 C C . ALA A 1 79 ? 7.968 0.249 -9.067 1.00 92.56 79 ALA A C 1
ATOM 654 O O . ALA A 1 79 ? 9.086 -0.260 -9.139 1.00 92.56 79 ALA A O 1
ATOM 655 N N . LYS A 1 80 ? 7.314 0.314 -7.899 1.00 92.56 80 LYS A N 1
ATOM 656 C CA . LYS A 1 80 ? 7.836 -0.281 -6.657 1.00 92.56 80 LYS A CA 1
ATOM 657 C C . LYS A 1 80 ? 7.862 -1.805 -6.701 1.00 92.56 80 LYS A C 1
ATOM 659 O O . LYS A 1 80 ? 8.849 -2.394 -6.269 1.00 92.56 80 LYS A O 1
ATOM 664 N N . ARG A 1 81 ? 6.796 -2.436 -7.197 1.00 93.88 81 ARG A N 1
ATOM 665 C CA . ARG A 1 81 ? 6.718 -3.884 -7.398 1.00 93.88 81 ARG A CA 1
ATOM 666 C C . ARG A 1 81 ? 7.890 -4.349 -8.245 1.00 93.88 81 ARG A C 1
ATOM 668 O O . ARG A 1 81 ? 8.661 -5.177 -7.792 1.00 93.88 81 ARG A O 1
ATOM 675 N N . ASP A 1 82 ? 8.066 -3.760 -9.416 1.00 92.31 82 ASP A N 1
ATOM 676 C CA . ASP A 1 82 ? 9.050 -4.213 -10.396 1.00 92.31 82 ASP A CA 1
ATOM 677 C C . ASP A 1 82 ? 10.487 -4.002 -9.893 1.00 92.31 82 ASP A C 1
ATOM 679 O O . ASP A 1 82 ? 11.382 -4.777 -10.216 1.00 92.31 82 ASP A O 1
ATOM 683 N N . ARG A 1 83 ? 10.701 -2.991 -9.040 1.00 90.94 83 ARG A N 1
ATOM 684 C CA . ARG A 1 83 ? 12.001 -2.704 -8.426 1.00 90.94 83 ARG A CA 1
ATOM 685 C C . ARG A 1 83 ? 12.346 -3.600 -7.234 1.00 90.94 83 ARG A C 1
ATOM 687 O O . ARG A 1 83 ? 13.509 -3.956 -7.082 1.00 90.94 83 ARG A O 1
ATOM 694 N N . TYR A 1 84 ? 11.388 -3.878 -6.350 1.00 90.12 84 TYR A N 1
ATOM 695 C CA . TYR A 1 84 ? 11.665 -4.500 -5.044 1.00 90.12 84 TYR A CA 1
ATOM 696 C C . TYR A 1 84 ? 11.110 -5.916 -4.899 1.00 90.12 84 TYR A C 1
ATOM 698 O O . TYR A 1 84 ? 11.646 -6.696 -4.120 1.00 90.12 84 TYR A O 1
ATOM 706 N N . HIS A 1 85 ? 10.045 -6.233 -5.633 1.00 91.19 85 HIS A N 1
ATOM 707 C CA . HIS A 1 85 ? 9.358 -7.523 -5.609 1.00 91.19 85 HIS A CA 1
ATOM 708 C C . HIS A 1 85 ? 8.949 -7.965 -7.023 1.00 91.19 85 HIS A C 1
ATOM 710 O O . HIS A 1 85 ? 7.753 -8.198 -7.267 1.00 91.19 85 HIS A O 1
ATOM 716 N N . PRO A 1 86 ? 9.896 -8.040 -7.982 1.00 91.50 86 PRO A N 1
ATOM 717 C CA . PRO A 1 86 ? 9.589 -8.416 -9.359 1.00 91.50 86 PRO A CA 1
ATOM 718 C C . PRO A 1 86 ? 8.910 -9.787 -9.437 1.00 91.50 86 PRO A C 1
ATOM 720 O O . PRO A 1 86 ? 8.093 -9.998 -10.327 1.00 91.50 86 PRO A O 1
ATOM 723 N N . GLU A 1 87 ? 9.151 -10.674 -8.466 1.00 89.50 87 GLU A N 1
ATOM 724 C CA . GLU A 1 87 ? 8.513 -11.986 -8.336 1.00 89.50 87 GLU A CA 1
ATOM 725 C C . GLU A 1 87 ? 6.987 -11.936 -8.211 1.00 89.50 87 GLU A C 1
ATOM 727 O O . GLU A 1 87 ? 6.305 -12.924 -8.467 1.00 89.50 87 GLU A O 1
ATOM 732 N N . THR A 1 88 ? 6.436 -10.780 -7.837 1.00 90.44 88 THR A N 1
ATOM 733 C CA . THR A 1 88 ? 4.986 -10.571 -7.740 1.00 90.44 88 THR A CA 1
ATOM 734 C C . THR A 1 88 ? 4.367 -10.009 -9.025 1.00 90.44 88 THR A C 1
ATOM 736 O O . THR A 1 88 ? 3.157 -9.778 -9.075 1.00 90.44 88 THR A O 1
ATOM 739 N N . HIS A 1 89 ? 5.168 -9.783 -10.073 1.00 88.94 89 HIS A N 1
ATOM 740 C CA . HIS A 1 89 ? 4.687 -9.392 -11.397 1.00 88.94 89 HIS A CA 1
ATOM 741 C C . HIS A 1 89 ? 3.985 -10.585 -12.085 1.00 88.94 89 HIS A C 1
ATOM 743 O O . HIS A 1 89 ? 4.522 -11.691 -12.067 1.00 88.94 89 HIS A O 1
ATOM 749 N N . PRO A 1 90 ? 2.834 -10.405 -12.768 1.00 85.81 90 PRO A N 1
ATOM 750 C CA . PRO A 1 90 ? 2.094 -11.516 -13.395 1.00 85.81 90 PRO A CA 1
ATOM 751 C C . PRO A 1 90 ? 2.899 -12.283 -14.456 1.00 85.81 90 PRO A C 1
ATOM 753 O O . PRO A 1 90 ? 2.745 -13.488 -14.610 1.00 85.81 90 PRO A O 1
ATOM 756 N N . ASN A 1 91 ? 3.780 -11.581 -15.169 1.00 86.12 91 ASN A N 1
ATOM 757 C CA . ASN A 1 91 ? 4.681 -12.159 -16.171 1.00 86.12 91 ASN A CA 1
ATOM 758 C C . ASN A 1 91 ? 6.090 -12.444 -15.634 1.00 86.12 91 ASN A C 1
ATOM 760 O O . ASN A 1 91 ? 7.015 -12.573 -16.435 1.00 86.12 91 ASN A O 1
ATOM 764 N N . TYR A 1 92 ? 6.285 -12.460 -14.311 1.00 82.50 92 TYR A N 1
ATOM 765 C CA . TYR A 1 92 ? 7.601 -12.733 -13.751 1.00 82.50 92 TYR A CA 1
ATOM 766 C C . TYR A 1 92 ? 8.109 -14.077 -14.262 1.00 82.50 92 TYR A C 1
ATOM 768 O O . TYR A 1 92 ? 7.493 -15.124 -14.058 1.00 82.50 92 TYR A O 1
ATOM 776 N N . ARG A 1 93 ? 9.252 -14.030 -14.935 1.00 75.69 93 ARG A N 1
ATOM 777 C CA . ARG A 1 93 ? 10.074 -15.205 -15.158 1.00 75.69 93 ARG A CA 1
ATOM 778 C C . ARG A 1 93 ? 11.269 -15.044 -14.237 1.00 75.69 93 ARG A C 1
ATOM 780 O O . ARG A 1 93 ? 11.891 -13.982 -14.305 1.00 75.69 93 ARG A O 1
ATOM 787 N N . PRO A 1 94 ? 11.568 -16.035 -13.378 1.00 72.00 94 PRO A N 1
ATOM 788 C CA . PRO A 1 94 ? 12.818 -16.011 -12.643 1.00 72.00 94 PRO A CA 1
ATOM 789 C C . PRO A 1 94 ? 13.924 -15.827 -13.673 1.00 72.00 94 PRO A C 1
ATOM 791 O O . PRO A 1 94 ? 13.975 -16.556 -14.669 1.00 72.00 94 PRO A O 1
ATOM 794 N N . ASP A 1 95 ? 14.727 -14.781 -13.493 1.00 64.19 95 ASP A N 1
ATOM 795 C CA . ASP A 1 95 ? 15.898 -14.612 -14.330 1.00 64.19 95 ASP A CA 1
ATOM 796 C C . ASP A 1 95 ? 16.790 -15.813 -14.018 1.00 64.19 95 ASP A C 1
ATOM 798 O O . ASP A 1 95 ? 17.320 -15.946 -12.917 1.00 64.19 95 ASP A O 1
ATOM 802 N N . ASN A 1 96 ? 16.878 -16.744 -14.968 1.00 49.12 96 ASN A N 1
ATOM 803 C CA . ASN A 1 96 ? 17.740 -17.914 -14.861 1.00 49.12 96 ASN A CA 1
ATOM 804 C C . ASN A 1 96 ? 19.218 -17.537 -14.999 1.00 49.12 96 ASN A C 1
ATOM 806 O O . ASN A 1 96 ? 20.050 -18.436 -15.085 1.00 49.12 96 ASN A O 1
ATOM 810 N N . ARG A 1 97 ? 19.560 -16.243 -14.947 1.00 53.12 97 ARG A N 1
ATOM 811 C CA . ARG A 1 97 ? 20.865 -15.788 -14.483 1.00 53.12 97 ARG A CA 1
ATOM 812 C C . ARG A 1 97 ? 21.077 -16.231 -13.030 1.00 53.12 97 ARG A C 1
ATOM 814 O O . ARG A 1 97 ? 21.092 -15.436 -12.093 1.00 53.12 97 ARG A O 1
ATOM 821 N N . LYS A 1 98 ? 21.362 -17.527 -12.865 1.00 44.59 98 LYS A N 1
ATOM 822 C CA . LYS A 1 98 ? 22.553 -17.933 -12.118 1.00 44.59 98 LYS A CA 1
ATOM 823 C C . LYS A 1 98 ? 23.629 -16.899 -12.499 1.00 44.59 98 LYS A C 1
ATOM 825 O O . LYS A 1 98 ? 23.791 -16.572 -13.665 1.00 44.59 98 LYS A O 1
ATOM 830 N N . ARG A 1 99 ? 24.287 -16.205 -11.577 1.00 45.28 99 ARG A N 1
ATOM 831 C CA . ARG A 1 99 ? 25.362 -16.784 -10.767 1.00 45.28 99 ARG A CA 1
ATOM 832 C C . ARG A 1 99 ? 26.152 -17.861 -11.530 1.00 45.28 99 ARG A C 1
ATOM 834 O O . ARG A 1 99 ? 26.515 -18.868 -10.938 1.00 45.28 99 ARG A O 1
ATOM 841 N N . ASP A 1 100 ? 26.314 -17.678 -12.835 1.00 47.72 100 ASP A N 1
ATOM 842 C CA . ASP A 1 100 ? 27.413 -18.237 -13.594 1.00 47.72 100 ASP A CA 1
ATOM 843 C C . ASP A 1 100 ? 28.592 -17.285 -13.329 1.00 47.72 100 ASP A C 1
ATOM 845 O O . ASP A 1 100 ? 28.504 -16.092 -13.622 1.00 47.72 100 ASP A O 1
ATOM 849 N N . GLU A 1 101 ? 29.586 -17.849 -12.631 1.00 46.97 101 GLU A N 1
ATOM 850 C CA . GLU A 1 101 ? 31.019 -17.494 -12.635 1.00 46.97 101 GLU A CA 1
ATOM 851 C C . GLU A 1 101 ? 31.388 -16.180 -11.893 1.00 46.97 101 GLU A C 1
ATOM 853 O O . GLU A 1 101 ? 31.139 -15.076 -12.359 1.00 46.97 101 GLU A O 1
ATOM 858 N N . ASP A 1 102 ? 31.804 -16.180 -10.614 1.00 51.75 102 ASP A N 1
ATOM 859 C CA . ASP A 1 102 ? 33.146 -16.568 -10.114 1.00 51.75 102 ASP A CA 1
ATOM 860 C C . ASP A 1 102 ? 34.145 -17.028 -11.193 1.00 51.75 102 ASP A C 1
ATOM 862 O O . ASP A 1 102 ? 33.914 -18.036 -11.853 1.00 51.75 102 ASP A O 1
ATOM 866 N N . ASP A 1 103 ? 35.262 -16.295 -11.261 1.00 51.69 103 ASP A N 1
ATOM 867 C CA . ASP A 1 103 ? 36.463 -16.485 -12.089 1.00 51.69 103 ASP A CA 1
ATOM 868 C C . ASP A 1 103 ? 36.332 -16.210 -13.598 1.00 51.69 103 ASP A C 1
ATOM 870 O O . ASP A 1 103 ? 36.145 -17.112 -14.399 1.00 51.69 103 ASP A O 1
ATOM 874 N N . ASP A 1 104 ? 36.564 -14.952 -13.985 1.00 47.50 104 ASP A N 1
ATOM 875 C CA . ASP A 1 104 ? 37.628 -14.682 -14.958 1.00 47.50 104 ASP A CA 1
ATOM 876 C C . ASP A 1 104 ? 38.282 -13.324 -14.647 1.00 47.50 104 ASP A C 1
ATOM 878 O O . ASP A 1 104 ? 37.724 -12.236 -14.820 1.00 47.50 104 ASP A O 1
ATOM 882 N N . ASP A 1 105 ? 39.471 -13.469 -14.070 1.00 53.53 105 ASP A N 1
ATOM 883 C CA . ASP A 1 105 ? 40.576 -12.533 -13.944 1.00 53.53 105 ASP A CA 1
ATOM 884 C C . ASP A 1 105 ? 40.835 -11.791 -15.266 1.00 53.53 105 ASP A C 1
ATOM 886 O O . ASP A 1 105 ? 41.156 -12.423 -16.263 1.00 53.53 105 ASP A O 1
ATOM 890 N N . GLU A 1 106 ? 40.713 -10.458 -15.280 1.00 52.31 106 GLU A N 1
ATOM 891 C CA . GLU A 1 106 ? 41.495 -9.585 -16.171 1.00 52.31 106 GLU A CA 1
ATOM 892 C C . GLU A 1 106 ? 41.347 -8.109 -15.743 1.00 52.31 106 GLU A C 1
ATOM 894 O O . GLU A 1 106 ? 40.364 -7.425 -16.039 1.00 52.31 106 GLU A O 1
ATOM 899 N N . GLY A 1 107 ? 42.340 -7.603 -15.003 1.00 39.38 107 GLY A N 1
ATOM 900 C CA . GLY A 1 107 ? 42.355 -6.225 -14.503 1.00 39.38 107 GLY A CA 1
ATOM 901 C C . GLY A 1 107 ? 43.683 -5.806 -13.872 1.00 39.38 107 GLY A C 1
ATOM 902 O O . GLY A 1 107 ? 43.739 -5.520 -12.681 1.00 39.38 107 GLY A O 1
ATOM 903 N N . ASP A 1 108 ? 44.730 -5.799 -14.696 1.00 49.28 108 ASP A N 1
ATOM 904 C CA . ASP A 1 108 ? 46.100 -5.299 -14.496 1.00 49.28 108 ASP A CA 1
ATOM 905 C C . ASP A 1 108 ? 46.266 -4.125 -13.498 1.00 49.28 108 ASP A C 1
ATOM 907 O O . ASP A 1 108 ? 45.645 -3.069 -13.644 1.00 49.28 108 ASP A O 1
ATOM 911 N N . GLY A 1 109 ? 47.170 -4.286 -12.516 1.00 44.81 109 GLY A N 1
ATOM 912 C CA . GLY A 1 109 ? 47.719 -3.154 -11.757 1.00 44.81 109 GLY A CA 1
ATOM 913 C C . GLY A 1 109 ? 48.191 -3.428 -10.323 1.00 44.81 109 GLY A C 1
ATOM 914 O O . GLY A 1 109 ? 47.635 -2.867 -9.381 1.00 44.81 109 GLY A O 1
ATOM 915 N N . GLY A 1 110 ? 49.261 -4.209 -10.119 1.00 39.47 110 GLY A N 1
ATOM 916 C CA . GLY A 1 110 ? 49.928 -4.269 -8.808 1.00 39.47 110 GLY A CA 1
ATOM 917 C C . GLY A 1 110 ? 51.122 -5.225 -8.731 1.00 39.47 110 GLY A C 1
ATOM 918 O O . GLY A 1 110 ? 50.956 -6.429 -8.844 1.00 39.47 110 GLY A O 1
ATOM 919 N N . SER A 1 111 ? 52.319 -4.670 -8.532 1.00 49.53 111 SER A N 1
ATOM 920 C CA . SER A 1 111 ? 53.658 -5.290 -8.537 1.00 49.53 111 SER A CA 1
ATOM 921 C C . SER A 1 111 ? 53.826 -6.663 -7.844 1.00 49.53 111 SER A C 1
ATOM 923 O O . SER A 1 111 ? 53.172 -6.930 -6.836 1.00 49.53 111 SER A O 1
ATOM 925 N N . PRO A 1 112 ? 54.790 -7.500 -8.294 1.00 48.06 112 PRO A N 1
ATOM 926 C CA . PRO A 1 112 ? 54.998 -8.843 -7.761 1.00 48.06 112 PRO A CA 1
ATOM 927 C C . PRO A 1 112 ? 55.596 -8.795 -6.351 1.00 48.06 112 PRO A C 1
ATOM 929 O O . PRO A 1 112 ? 56.677 -8.244 -6.142 1.00 48.06 112 PRO A O 1
ATOM 932 N N . VAL A 1 113 ? 54.927 -9.423 -5.385 1.00 53.66 113 VAL A N 1
ATOM 933 C CA . VAL A 1 113 ? 55.544 -9.796 -4.108 1.00 53.66 113 VAL A CA 1
ATOM 934 C C . VAL A 1 113 ? 55.877 -11.284 -4.161 1.00 53.66 113 VAL A C 1
ATOM 936 O O . VAL A 1 113 ? 54.998 -12.141 -4.177 1.00 53.66 113 VAL A O 1
ATOM 939 N N . SER A 1 114 ? 57.168 -11.596 -4.263 1.00 57.22 114 SER A N 1
ATOM 940 C CA . SER A 1 114 ? 57.672 -12.969 -4.184 1.00 57.22 114 SER A CA 1
ATOM 941 C C . SER A 1 114 ? 57.290 -13.607 -2.840 1.00 57.22 114 SER A C 1
ATOM 943 O O . SER A 1 114 ? 57.370 -12.928 -1.811 1.00 57.22 114 SER A O 1
ATOM 945 N N . PRO A 1 115 ? 56.929 -14.900 -2.797 1.00 57.69 115 PRO A N 1
ATOM 946 C CA . PRO A 1 115 ? 56.654 -15.575 -1.536 1.00 57.69 115 PRO A CA 1
ATOM 947 C C . PRO A 1 115 ? 57.966 -15.863 -0.782 1.00 57.69 115 PRO A C 1
ATOM 949 O O . PRO A 1 115 ? 58.974 -16.188 -1.419 1.00 57.69 115 PRO A O 1
ATOM 952 N N . PRO A 1 116 ? 57.992 -15.796 0.562 1.00 49.03 116 PRO A N 1
ATOM 953 C CA . PRO A 1 116 ? 59.067 -16.418 1.321 1.00 49.03 116 PRO A CA 1
ATOM 954 C C . PRO A 1 116 ? 58.937 -17.946 1.200 1.00 49.03 116 PRO A C 1
ATOM 956 O O . PRO A 1 116 ? 57.871 -18.511 1.443 1.00 49.03 116 PRO A O 1
ATOM 959 N N . GLY A 1 117 ? 60.017 -18.598 0.764 1.00 48.44 117 GLY A N 1
ATOM 960 C CA . GLY A 1 117 ? 60.165 -20.056 0.802 1.00 48.44 117 GLY A CA 1
ATOM 961 C C . GLY A 1 117 ? 60.338 -20.595 2.236 1.00 48.44 117 GLY A C 1
ATOM 962 O O . GLY A 1 117 ? 60.348 -19.793 3.167 1.00 48.44 117 GLY A O 1
ATOM 963 N N . PRO A 1 118 ? 60.451 -21.929 2.398 1.00 51.84 118 PRO A N 1
ATOM 964 C CA . PRO A 1 118 ? 60.271 -22.665 3.660 1.00 51.84 118 PRO A CA 1
ATOM 965 C C . PRO A 1 118 ? 61.200 -22.257 4.808 1.00 51.84 118 PRO A C 1
ATOM 967 O O . PRO A 1 118 ? 62.349 -21.840 4.536 1.00 51.84 118 PRO A O 1
#

Secondary structure (DSSP, 8-state):
-PPP-TT--HHHHHHHHHHGGGSTTTTTTSHHHHHHHHHS-HHHHHHHHIIIIII--GGGG--PPTT--HHHHHHHHHHHHHHH-GGGSTT----------S-----------PPP--

Foldseek 3Di:
DQDDCLPPFLVVLLVQLQVQCPPPVHSVPRVSLVNLLVPDDPQCNQVSCCCCPVVNHSCLQDDFDDVDHPVSSNVVSVVVCVVPPVVSGPPDDPPPPPPPDDDDDDDDDDDDDDDDDD

Sequence (118 aa):
MAKDYSRASMSRLVKDCTSARNSRRGYLEHPSTAEIFRRLPIDLRLWYAKIMYEISDPLALRGGPINAREDDYFELWRAKRDRYHPETHPNYRPDNRKRDEDDDDEGDGGSPVSPPGP

Radius of gyration: 23.07 Å; chains: 1; bounding box: 81×38×35 Å

Organism: NCBI:txid121719